Protein AF-A0A1H8NFA0-F1 (afdb_monomer)

Sequence (145 aa):
MSQVKLSNKLDRPVDNDYDHTLGPANVEITLVEYGSYACSYCRAANERIAEVRDQLGDRLRYVFRHYPLAGSDIALRAAELVEHAKDTKSFWDAHIALMTRSETLTEEDLVAVAHDLGVPLPDPVKAGEADERAKARVQADVKSA

pLDDT: mean 92.06, std 9.83, range [43.62, 98.38]

Solvent-accessible surface area (backbone atoms only — not comparable to full-atom values): 8470 Å² total; per-residue (Å²): 134,83,80,81,76,84,68,99,60,67,79,59,76,93,42,82,95,79,44,55,68,44,64,48,94,90,41,91,37,76,50,77,44,74,38,23,61,62,36,66,67,44,36,60,41,50,60,53,50,48,53,51,45,68,74,47,41,73,43,34,20,42,33,60,36,41,41,44,55,87,94,38,66,70,20,44,51,50,50,30,51,40,55,66,38,90,45,74,66,52,29,52,54,40,49,50,46,53,44,58,73,52,96,61,70,49,72,68,56,50,54,51,44,22,57,75,67,71,48,77,73,86,45,94,88,72,61,48,73,66,50,53,49,14,47,50,52,39,51,53,32,49,74,46,108

Nearest PDB structures (foldseek):
  4gxz-assembly3_C  TM=7.012E-01  e=1.732E-05  Salmonella enterica subsp. enterica serovar Typhimurium str. LT2
  6nen-assembly1_A  TM=7.213E-01  e=2.990E-05  Proteus mirabilis
  6mhh-assembly1_A-3  TM=7.159E-01  e=5.483E-05  Proteus mirabilis
  5idr-assembly2_F  TM=7.123E-01  e=4.857E-05  Proteus mirabilis ATCC 29906
  5idr-assembly1_C  TM=6.936E-01  e=2.990E-05  Proteus mirabilis ATCC 29906

Secondary structure (DSSP, 8-state):
-------SS-SS---TTTSEEES-SS-SEEEEEEE-TT-HHHHHHHHHHHHHHHHHGGGEEEEEEE-PPTT-HHHHHHHHHHTT-SSHHHHHHHHHHHHHSSSS--HHHHHHHHHHHT-PPP-SSS--HHHHHHHHHHHHHHHT-

InterPro domains:
  IPR012336 Thioredoxin-like fold [PF13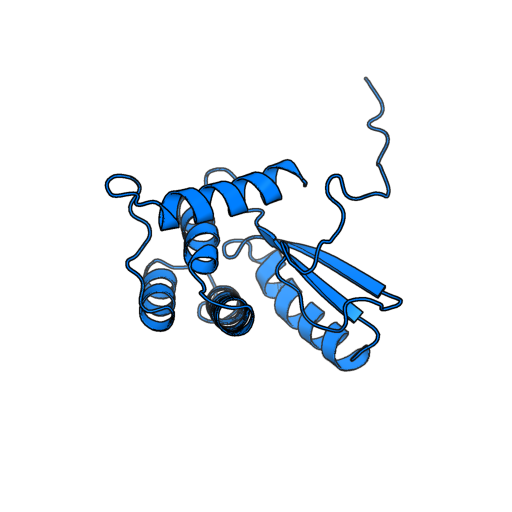462] (16-141)
  IPR036249 Thioredoxin-like superfamily [SSF52833] (9-130)

Mean predicted aligned error: 4.48 Å

Radius of gyration: 15.52 Å; Cα contacts (8 Å, |Δi|>4): 182; chains: 1; bounding box: 31×44×42 Å

Organism: NCBI:txid1231

Structure (mmCIF, N/CA/C/O backbone):
data_AF-A0A1H8NFA0-F1
#
_entry.id   AF-A0A1H8NFA0-F1
#
loop_
_atom_site.group_PDB
_atom_site.id
_atom_site.type_symbol
_atom_site.label_atom_id
_atom_site.label_alt_id
_atom_site.label_comp_id
_atom_site.label_asym_id
_atom_site.label_entity_id
_atom_site.label_seq_id
_atom_site.pdbx_PDB_ins_code
_atom_site.Cartn_x
_atom_site.Cartn_y
_atom_site.Cartn_z
_atom_site.occupancy
_atom_site.B_iso_or_equiv
_atom_site.auth_seq_id
_atom_site.auth_comp_id
_atom_site.auth_asym_id
_atom_site.auth_atom_id
_atom_site.pdbx_PDB_model_num
ATOM 1 N N . MET A 1 1 ? 6.890 31.464 -15.188 1.00 43.62 1 MET A N 1
ATOM 2 C CA . MET A 1 1 ? 6.196 30.203 -14.856 1.00 43.62 1 MET A CA 1
ATOM 3 C C . MET A 1 1 ? 7.061 29.077 -15.391 1.00 43.62 1 MET A C 1
ATOM 5 O O . MET A 1 1 ? 7.215 28.986 -16.601 1.00 43.62 1 MET A O 1
ATOM 9 N N . SER A 1 2 ? 7.758 28.351 -14.514 1.00 52.38 2 SER A N 1
ATOM 10 C CA . SER A 1 2 ? 8.691 27.296 -14.926 1.00 52.38 2 SER A CA 1
ATOM 11 C C . SER A 1 2 ? 7.896 26.102 -15.452 1.00 52.38 2 SER A C 1
ATOM 13 O O . SER A 1 2 ? 7.007 25.610 -14.760 1.00 52.38 2 SER A O 1
ATOM 15 N N . GLN A 1 3 ? 8.177 25.672 -16.680 1.00 51.38 3 GLN A N 1
ATOM 16 C CA . GLN A 1 3 ? 7.642 24.431 -17.235 1.00 51.38 3 GLN A CA 1
ATOM 17 C C . GLN A 1 3 ? 8.237 23.267 -16.439 1.00 51.38 3 GLN A C 1
ATOM 19 O O . GLN A 1 3 ? 9.442 23.021 -16.506 1.00 51.38 3 GLN A O 1
ATOM 24 N N . VAL A 1 4 ? 7.407 22.562 -15.670 1.00 60.19 4 VAL A N 1
ATOM 25 C CA . VAL A 1 4 ? 7.809 21.299 -15.046 1.00 60.19 4 VAL A CA 1
ATOM 26 C C . VAL A 1 4 ? 8.072 20.309 -16.176 1.00 60.19 4 VAL A C 1
ATOM 28 O O . VAL A 1 4 ? 7.171 19.945 -16.930 1.00 60.19 4 VAL A O 1
ATOM 31 N N . LYS A 1 5 ? 9.336 19.924 -16.343 1.00 59.81 5 LYS A N 1
ATOM 32 C CA . LYS A 1 5 ? 9.749 18.915 -17.314 1.00 59.81 5 LYS A CA 1
ATOM 33 C C . LYS A 1 5 ? 9.311 17.562 -16.758 1.00 59.81 5 LYS A C 1
ATOM 35 O O . LYS A 1 5 ? 9.941 17.062 -15.833 1.00 59.81 5 LYS A O 1
ATOM 40 N N . LEU A 1 6 ? 8.216 17.009 -17.278 1.00 61.72 6 LEU A N 1
ATOM 41 C CA . LEU A 1 6 ? 7.753 15.678 -16.888 1.00 61.72 6 LEU A CA 1
ATOM 42 C C . LEU A 1 6 ? 8.866 14.668 -17.203 1.00 61.72 6 LEU A C 1
ATOM 44 O O . LEU A 1 6 ? 9.306 14.542 -18.348 1.00 61.72 6 LEU A O 1
ATOM 48 N N . SER A 1 7 ? 9.384 14.025 -16.160 1.00 71.56 7 SER A N 1
ATOM 49 C CA . SER A 1 7 ? 10.372 12.958 -16.267 1.00 71.56 7 SER A CA 1
ATOM 50 C C . SER A 1 7 ? 9.637 11.652 -16.546 1.00 71.56 7 SER A C 1
ATOM 52 O O . SER A 1 7 ? 8.749 11.274 -15.794 1.00 71.56 7 SER A O 1
ATOM 54 N N . ASN A 1 8 ? 10.035 10.924 -17.589 1.00 79.31 8 ASN A N 1
ATOM 55 C CA . ASN A 1 8 ? 9.522 9.574 -17.862 1.00 79.31 8 ASN A CA 1
ATOM 56 C C . ASN A 1 8 ? 10.275 8.503 -17.046 1.00 79.31 8 ASN A C 1
ATOM 58 O O . ASN A 1 8 ? 10.422 7.365 -17.490 1.00 79.31 8 ASN A O 1
ATOM 62 N N . LYS A 1 9 ? 10.851 8.887 -15.904 1.00 86.56 9 LYS A N 1
ATOM 63 C CA . LYS A 1 9 ? 11.634 8.016 -15.027 1.00 86.56 9 LYS A CA 1
ATOM 64 C C . LYS A 1 9 ? 11.115 8.154 -13.609 1.00 86.56 9 LYS A C 1
ATOM 66 O O . LYS A 1 9 ? 10.886 9.274 -13.167 1.00 86.56 9 LYS A O 1
ATOM 71 N N . LEU A 1 10 ? 10.999 7.020 -12.926 1.00 91.75 10 LEU A N 1
ATOM 72 C CA . LEU A 1 10 ? 10.762 6.980 -11.489 1.00 91.75 10 LEU A CA 1
ATOM 73 C C . LEU A 1 10 ? 11.939 7.633 -10.761 1.00 91.75 10 LEU A C 1
ATOM 75 O O . LEU A 1 10 ? 13.094 7.368 -11.108 1.00 91.75 10 LEU A O 1
ATOM 79 N N . ASP A 1 11 ? 11.645 8.412 -9.724 1.00 92.56 11 ASP A N 1
ATOM 80 C CA . ASP A 1 11 ? 12.672 9.007 -8.863 1.00 92.56 11 ASP A CA 1
ATOM 81 C C . ASP A 1 11 ? 13.488 7.931 -8.138 1.00 92.56 11 ASP A C 1
ATOM 83 O O . ASP A 1 11 ? 14.710 8.029 -8.016 1.00 92.56 11 ASP A O 1
ATOM 87 N N . ARG A 1 12 ? 12.810 6.856 -7.717 1.00 92.94 12 ARG A N 1
ATOM 88 C CA . ARG A 1 12 ? 13.425 5.637 -7.185 1.00 92.94 12 ARG A CA 1
ATOM 89 C C . ARG A 1 12 ? 13.147 4.465 -8.135 1.00 92.94 12 ARG A C 1
ATOM 91 O O . ARG A 1 12 ? 11.966 4.159 -8.349 1.00 92.94 12 ARG A O 1
ATOM 98 N N . PRO A 1 13 ? 14.175 3.785 -8.686 1.00 93.56 13 PRO A N 1
ATOM 99 C CA . PRO A 1 13 ? 13.962 2.600 -9.517 1.00 93.56 13 PRO A CA 1
ATOM 100 C C . PRO A 1 13 ? 13.230 1.510 -8.726 1.00 93.56 13 PRO A C 1
ATOM 102 O O . PRO A 1 13 ? 13.234 1.523 -7.496 1.00 93.56 13 PRO A O 1
ATOM 105 N N . VAL A 1 14 ? 12.579 0.588 -9.435 1.00 95.38 14 VAL A N 1
ATOM 106 C CA . VAL A 1 14 ? 11.973 -0.587 -8.799 1.00 95.38 14 VAL A CA 1
ATOM 107 C C . VAL A 1 14 ? 13.072 -1.514 -8.300 1.00 95.38 14 VAL A C 1
ATOM 109 O O . VAL A 1 14 ? 13.972 -1.869 -9.063 1.00 95.38 14 VAL A O 1
ATOM 112 N N . ASP A 1 15 ? 12.955 -1.930 -7.048 1.00 94.19 15 ASP A N 1
ATOM 113 C CA . ASP A 1 15 ? 13.871 -2.839 -6.367 1.00 94.19 15 ASP A CA 1
ATOM 114 C C . ASP A 1 15 ? 13.051 -3.974 -5.742 1.00 94.19 15 ASP A C 1
ATOM 116 O O . ASP A 1 15 ? 12.160 -3.701 -4.953 1.00 94.19 15 ASP A O 1
ATOM 120 N N . ASN A 1 16 ? 13.304 -5.239 -6.095 1.00 91.12 16 ASN A N 1
ATOM 121 C CA . ASN A 1 16 ? 12.476 -6.353 -5.604 1.00 91.12 16 ASN A CA 1
ATOM 122 C C . ASN A 1 16 ? 12.752 -6.710 -4.135 1.00 91.12 16 ASN A C 1
ATOM 124 O O . ASN A 1 16 ? 11.920 -7.374 -3.523 1.00 91.12 16 ASN A O 1
ATOM 128 N N . ASP A 1 17 ? 13.890 -6.281 -3.581 1.00 90.69 17 ASP A N 1
ATOM 129 C CA . ASP A 1 17 ? 14.225 -6.503 -2.170 1.00 90.69 17 ASP A CA 1
ATOM 130 C C . ASP A 1 17 ? 13.628 -5.404 -1.275 1.00 90.69 17 ASP A C 1
ATOM 132 O O . ASP A 1 17 ? 13.585 -5.531 -0.050 1.00 90.69 17 ASP A O 1
ATOM 136 N N . TYR A 1 18 ? 13.171 -4.308 -1.890 1.00 93.06 18 TYR A N 1
ATOM 137 C CA . TYR A 1 18 ? 12.641 -3.138 -1.202 1.00 93.06 18 TYR A CA 1
ATOM 138 C C . TYR A 1 18 ? 11.163 -2.879 -1.518 1.00 93.06 18 TYR A C 1
ATOM 140 O O . TYR A 1 18 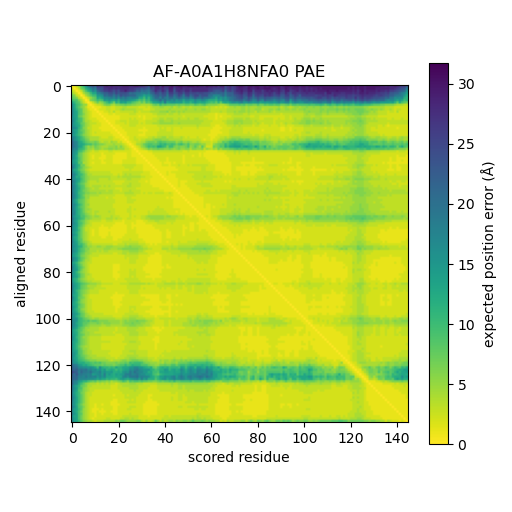? 10.419 -2.519 -0.616 1.00 93.06 18 TYR A O 1
ATOM 148 N N . ASP A 1 19 ? 10.721 -2.991 -2.766 1.00 96.69 19 ASP A N 1
ATOM 149 C CA . ASP A 1 19 ? 9.336 -2.768 -3.186 1.00 96.69 19 ASP A CA 1
ATOM 150 C C . ASP A 1 19 ? 8.486 -4.036 -3.058 1.00 96.69 19 ASP A C 1
ATOM 152 O O . ASP A 1 19 ? 8.958 -5.160 -3.243 1.00 96.69 19 ASP A O 1
ATOM 156 N N . HIS A 1 20 ? 7.185 -3.844 -2.846 1.00 96.88 20 HIS A N 1
ATOM 157 C CA . HIS A 1 20 ? 6.219 -4.933 -2.893 1.00 96.88 20 HIS A CA 1
ATOM 158 C C . HIS A 1 20 ? 5.871 -5.248 -4.341 1.00 96.88 20 HIS A C 1
ATOM 160 O O . HIS A 1 20 ? 5.279 -4.427 -5.047 1.00 96.88 20 HIS A O 1
ATOM 166 N N . THR A 1 21 ? 6.264 -6.438 -4.798 1.00 96.31 21 THR A N 1
ATOM 167 C CA . THR A 1 21 ? 6.143 -6.841 -6.204 1.00 96.31 21 THR A CA 1
ATOM 168 C C . THR A 1 21 ? 5.323 -8.121 -6.379 1.00 96.31 21 THR A C 1
ATOM 170 O O . THR A 1 21 ? 5.301 -8.992 -5.507 1.00 96.31 21 THR A O 1
ATOM 173 N N . LEU A 1 22 ? 4.631 -8.229 -7.516 1.00 94.25 22 LEU A N 1
ATOM 174 C CA . LEU A 1 22 ? 4.019 -9.456 -8.034 1.00 94.25 22 LEU A CA 1
ATOM 175 C C . LEU A 1 22 ? 4.502 -9.706 -9.457 1.00 94.25 22 LEU A C 1
ATOM 177 O O . LEU A 1 22 ? 4.530 -8.789 -10.276 1.00 94.25 22 LEU A O 1
ATOM 181 N N . GLY A 1 23 ? 4.799 -10.966 -9.760 1.00 91.81 23 GLY A N 1
ATOM 182 C CA . GLY A 1 23 ? 5.337 -11.386 -11.051 1.00 91.81 23 GLY A CA 1
ATOM 183 C C . GLY A 1 23 ? 6.873 -11.381 -11.094 1.00 91.81 23 GLY A C 1
ATOM 184 O O . GLY A 1 23 ? 7.526 -11.019 -10.113 1.00 91.81 23 GLY A O 1
ATOM 185 N N . PRO A 1 24 ? 7.478 -11.831 -12.205 1.00 91.44 24 PRO A N 1
ATOM 186 C CA . PRO A 1 24 ? 8.924 -12.009 -12.283 1.00 91.44 24 PRO A CA 1
ATOM 187 C C . PRO A 1 24 ? 9.694 -10.677 -12.339 1.00 91.44 24 PRO A C 1
ATOM 189 O O . PRO A 1 24 ? 9.240 -9.685 -12.901 1.00 91.44 24 PRO A O 1
ATOM 192 N N . ALA A 1 25 ? 10.914 -10.661 -11.794 1.00 87.69 25 ALA A N 1
ATOM 193 C CA . ALA A 1 25 ? 11.751 -9.458 -11.708 1.00 87.69 25 ALA A CA 1
ATOM 194 C C . ALA A 1 25 ? 12.266 -8.935 -13.065 1.00 87.69 25 ALA A C 1
ATOM 196 O O . ALA A 1 25 ? 12.473 -7.731 -13.222 1.00 87.69 25 ALA A O 1
ATOM 197 N N . ASN A 1 26 ? 12.514 -9.833 -14.024 1.00 85.50 26 ASN A N 1
ATOM 198 C CA . ASN A 1 26 ? 13.136 -9.524 -15.313 1.00 85.50 26 ASN A CA 1
ATOM 199 C C . ASN A 1 26 ? 12.142 -9.740 -16.459 1.00 85.50 26 ASN A C 1
ATOM 201 O O . ASN A 1 26 ? 12.233 -10.713 -17.207 1.00 85.50 26 ASN A O 1
ATOM 205 N N . VAL A 1 27 ? 11.160 -8.849 -16.536 1.00 89.50 27 VAL A N 1
ATOM 206 C CA . VAL A 1 27 ? 10.060 -8.914 -17.502 1.00 89.50 27 VAL A CA 1
ATOM 207 C C . VAL A 1 27 ? 9.980 -7.642 -18.325 1.00 89.50 27 VAL A C 1
ATOM 209 O O . VAL A 1 27 ? 10.467 -6.585 -17.927 1.00 89.50 27 VAL A O 1
ATOM 212 N N . GLU A 1 28 ? 9.336 -7.761 -19.481 1.00 89.25 28 GLU A N 1
ATOM 213 C CA . GLU A 1 28 ? 9.197 -6.683 -20.458 1.00 89.25 28 GLU A CA 1
ATOM 214 C C . GLU A 1 28 ? 8.428 -5.477 -19.896 1.00 89.25 28 GLU A C 1
ATOM 216 O O . GLU A 1 28 ? 8.766 -4.334 -20.204 1.00 89.25 28 GLU A O 1
ATOM 221 N N . ILE A 1 29 ? 7.411 -5.717 -19.058 1.00 94.94 29 ILE A N 1
ATOM 222 C CA . ILE A 1 29 ? 6.491 -4.677 -18.594 1.00 94.94 29 ILE A CA 1
ATOM 223 C C . ILE A 1 29 ? 6.524 -4.597 -17.070 1.00 94.94 29 ILE A C 1
ATOM 225 O O . ILE A 1 29 ? 6.264 -5.576 -16.376 1.00 94.94 29 ILE A O 1
ATOM 229 N N . THR A 1 30 ? 6.805 -3.408 -16.538 1.00 95.38 30 THR A N 1
ATOM 230 C CA . THR A 1 30 ? 6.629 -3.100 -15.113 1.00 95.38 30 THR A CA 1
ATOM 231 C C . THR A 1 30 ? 5.562 -2.023 -14.954 1.00 95.38 30 THR A C 1
ATOM 233 O O . THR A 1 30 ? 5.714 -0.928 -15.493 1.00 95.38 30 THR A O 1
ATOM 236 N N . LEU A 1 31 ? 4.505 -2.331 -14.205 1.00 96.12 31 LEU A N 1
ATOM 237 C CA . LEU A 1 31 ? 3.472 -1.385 -13.793 1.00 96.12 31 LEU A CA 1
ATOM 238 C C . LEU A 1 31 ? 3.709 -1.010 -12.331 1.00 96.12 31 LEU A C 1
ATOM 240 O O . LEU A 1 31 ? 3.654 -1.880 -11.466 1.00 96.12 31 LEU A O 1
ATOM 244 N N . VAL A 1 32 ? 3.955 0.272 -12.068 1.00 96.75 32 VAL A N 1
ATOM 245 C CA . VAL A 1 32 ? 4.038 0.813 -10.706 1.00 96.75 32 VAL A CA 1
ATOM 246 C C . VAL A 1 32 ? 2.777 1.618 -10.428 1.00 96.75 32 VAL A C 1
ATOM 248 O O . VAL A 1 32 ? 2.512 2.595 -11.128 1.00 96.75 32 VAL A O 1
ATOM 251 N N . GLU A 1 33 ? 2.015 1.215 -9.417 1.00 97.12 33 GLU A N 1
ATOM 252 C CA . GLU A 1 33 ? 0.908 1.999 -8.876 1.00 97.12 33 GLU A CA 1
ATOM 253 C C . GLU A 1 33 ? 1.356 2.713 -7.601 1.00 97.12 33 GLU A C 1
ATOM 255 O O . GLU A 1 33 ? 1.854 2.088 -6.667 1.00 97.12 33 GLU A O 1
ATOM 260 N N . TYR A 1 34 ? 1.124 4.023 -7.558 1.00 97.69 34 TYR A N 1
ATOM 261 C CA . TYR A 1 34 ? 1.121 4.802 -6.326 1.00 97.69 34 TYR A CA 1
ATOM 262 C C . TYR A 1 34 ? -0.325 4.944 -5.866 1.00 97.69 34 TYR A C 1
ATOM 264 O O . TYR A 1 34 ? -1.117 5.609 -6.537 1.00 97.69 34 TYR A O 1
ATOM 272 N N . GLY A 1 35 ? -0.682 4.296 -4.758 1.00 97.44 35 GLY A N 1
ATOM 273 C CA . GLY A 1 35 ? -2.085 4.119 -4.393 1.00 97.44 35 GLY A CA 1
ATOM 274 C C . GLY A 1 35 ? -2.404 4.366 -2.925 1.00 97.44 35 GLY A C 1
ATOM 275 O O . GLY A 1 35 ? -1.548 4.311 -2.039 1.00 97.44 35 GLY A O 1
ATOM 276 N N . SER A 1 36 ? -3.686 4.617 -2.663 1.00 98.00 36 SER A N 1
ATOM 277 C CA . SER A 1 36 ? -4.236 4.754 -1.315 1.00 98.00 36 SER A CA 1
ATOM 278 C C . SER A 1 36 ? -5.433 3.838 -1.121 1.00 98.00 36 SER A C 1
ATOM 280 O O . SER A 1 36 ? -6.368 3.857 -1.919 1.00 98.00 36 SER A O 1
ATOM 282 N N . TYR A 1 37 ? -5.461 3.134 0.010 1.00 98.00 37 TYR A N 1
ATOM 283 C CA . TYR A 1 37 ? -6.590 2.295 0.419 1.00 98.00 37 TYR A CA 1
ATOM 284 C C . TYR A 1 37 ? -7.893 3.078 0.659 1.00 98.00 37 TYR A C 1
ATOM 286 O O . TYR A 1 37 ? -8.977 2.506 0.584 1.00 98.00 37 TYR A O 1
ATOM 294 N N . ALA A 1 38 ? -7.806 4.390 0.909 1.00 96.75 38 ALA A N 1
ATOM 295 C CA . ALA A 1 38 ? -8.965 5.268 1.087 1.00 96.75 38 ALA A CA 1
ATOM 296 C C . ALA A 1 38 ? -9.434 5.943 -0.219 1.00 96.75 38 ALA A C 1
ATOM 298 O O . ALA A 1 38 ? -10.424 6.672 -0.215 1.00 96.75 38 ALA A O 1
ATOM 299 N N . CYS A 1 39 ? -8.729 5.744 -1.338 1.00 96.38 39 CYS A N 1
ATOM 300 C CA . CYS A 1 39 ? -9.072 6.352 -2.621 1.00 96.38 39 CYS A CA 1
ATOM 301 C C . CYS A 1 39 ? -9.998 5.433 -3.424 1.00 96.38 39 CYS A C 1
ATOM 303 O O . CYS A 1 39 ? -9.594 4.350 -3.843 1.00 96.38 39 CYS A O 1
ATOM 305 N N . SER A 1 40 ? -11.221 5.885 -3.710 1.00 93.50 40 SER A N 1
ATOM 306 C CA . SER A 1 40 ? -12.194 5.113 -4.498 1.00 93.50 40 SER A CA 1
ATOM 307 C C . SER A 1 40 ? -11.679 4.747 -5.895 1.00 93.50 40 SER A C 1
ATOM 309 O O . SER A 1 40 ? -11.934 3.644 -6.371 1.00 93.50 40 SER A O 1
ATOM 311 N N . TYR A 1 41 ? -10.900 5.627 -6.532 1.00 94.12 41 TYR A N 1
ATOM 312 C CA . TYR A 1 41 ? -10.301 5.348 -7.839 1.00 94.12 41 TYR A CA 1
ATOM 313 C C . TYR A 1 41 ? -9.208 4.276 -7.774 1.00 94.12 41 TYR A C 1
ATOM 315 O O . TYR A 1 41 ? -9.164 3.436 -8.665 1.00 94.12 41 TYR A O 1
ATOM 323 N N . CYS A 1 42 ? -8.370 4.255 -6.730 1.00 94.38 42 CYS A N 1
ATOM 324 C CA . CYS A 1 42 ? -7.379 3.185 -6.539 1.00 94.38 42 CYS A CA 1
ATOM 325 C C . CYS A 1 42 ? -8.072 1.834 -6.315 1.00 94.38 42 CYS A C 1
ATOM 327 O O . CYS A 1 42 ? -7.696 0.830 -6.908 1.00 94.38 42 CYS A O 1
ATOM 329 N N . ARG A 1 43 ? -9.156 1.818 -5.531 1.00 93.69 43 ARG A N 1
ATOM 330 C CA . ARG A 1 43 ? -9.946 0.601 -5.280 1.00 93.69 43 ARG A CA 1
ATOM 331 C C . ARG A 1 43 ? -10.602 0.071 -6.558 1.00 93.69 43 ARG A C 1
ATOM 333 O O . ARG A 1 43 ? -10.528 -1.121 -6.830 1.00 93.69 43 ARG A O 1
ATOM 340 N N . ALA A 1 44 ? -11.157 0.956 -7.388 1.00 92.38 44 ALA A N 1
ATOM 341 C CA . ALA A 1 44 ? -11.672 0.586 -8.708 1.00 92.38 44 ALA A CA 1
ATOM 342 C C . ALA A 1 44 ? -10.558 0.130 -9.673 1.00 92.38 44 ALA A C 1
ATOM 344 O O . ALA A 1 44 ? -10.767 -0.766 -10.492 1.00 92.38 44 ALA A O 1
ATOM 345 N N . ALA A 1 45 ? -9.367 0.732 -9.586 1.00 93.81 45 ALA A N 1
ATOM 346 C CA . ALA A 1 45 ? -8.214 0.341 -10.390 1.00 93.81 45 ALA A CA 1
ATOM 347 C C . ALA A 1 45 ? -7.693 -1.053 -10.013 1.00 93.81 45 ALA A C 1
ATOM 349 O O . ALA A 1 45 ? -7.328 -1.801 -10.915 1.00 93.81 45 ALA A O 1
ATOM 350 N N . ASN A 1 46 ? -7.724 -1.434 -8.731 1.00 92.25 46 ASN A N 1
ATOM 351 C CA . ASN A 1 46 ? -7.265 -2.741 -8.254 1.00 92.25 46 ASN A CA 1
ATOM 352 C C . ASN A 1 46 ? -7.922 -3.913 -9.011 1.00 92.25 46 ASN A C 1
ATOM 354 O O . ASN A 1 46 ? -7.228 -4.831 -9.446 1.00 92.25 46 ASN A O 1
ATOM 358 N N . GLU A 1 47 ? -9.237 -3.856 -9.2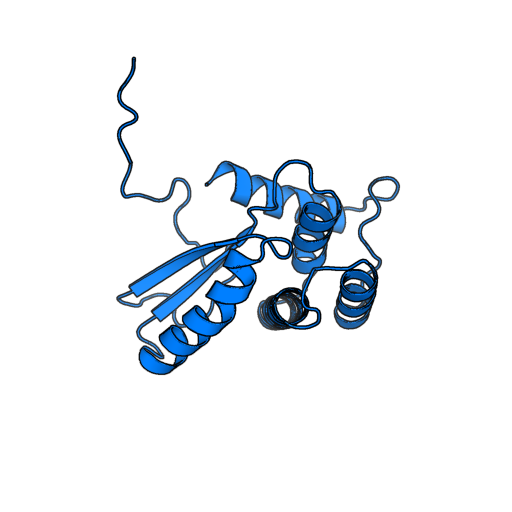54 1.00 89.31 47 GLU A N 1
ATOM 359 C CA . GLU A 1 47 ? -9.946 -4.879 -10.044 1.00 89.31 47 GLU A CA 1
ATOM 360 C C . GLU A 1 47 ? -9.440 -4.943 -11.492 1.00 89.31 47 GLU A C 1
ATOM 362 O O . GLU A 1 47 ? -9.179 -6.018 -12.029 1.00 89.31 47 GLU A O 1
ATOM 367 N N . ARG A 1 48 ? -9.236 -3.787 -12.130 1.00 94.88 48 ARG A N 1
ATOM 368 C CA . ARG A 1 48 ? -8.740 -3.717 -13.514 1.00 94.88 48 ARG A CA 1
ATOM 369 C C . ARG A 1 48 ? -7.289 -4.144 -13.634 1.00 94.88 48 ARG A C 1
ATOM 371 O O . ARG A 1 48 ? -6.913 -4.783 -14.611 1.00 94.88 48 ARG A O 1
ATOM 378 N N . ILE A 1 49 ? -6.473 -3.833 -12.638 1.00 94.94 49 ILE A N 1
ATOM 379 C CA . ILE A 1 49 ? -5.084 -4.276 -12.579 1.00 94.94 49 ILE A CA 1
ATOM 380 C C . ILE A 1 49 ? -5.026 -5.791 -12.396 1.00 94.94 49 ILE A C 1
ATOM 382 O O . ILE A 1 49 ? -4.186 -6.427 -13.028 1.00 94.94 49 ILE A O 1
ATOM 386 N N . ALA A 1 50 ? -5.932 -6.388 -11.616 1.00 93.38 50 ALA A N 1
ATOM 387 C CA . ALA A 1 50 ? -6.052 -7.842 -11.542 1.00 93.38 50 ALA A CA 1
ATOM 388 C C . ALA A 1 50 ? -6.359 -8.456 -12.922 1.00 93.38 50 ALA A C 1
ATOM 390 O O . ALA A 1 50 ? -5.631 -9.344 -13.355 1.00 93.38 50 ALA A O 1
ATOM 391 N N . GLU A 1 51 ? -7.328 -7.912 -13.669 1.00 95.50 51 GLU A N 1
ATOM 392 C CA . GLU A 1 51 ? -7.630 -8.368 -15.040 1.00 95.50 51 GLU A CA 1
ATOM 393 C C . GLU A 1 51 ? -6.413 -8.257 -15.978 1.00 95.50 51 GLU A C 1
ATOM 395 O O . GLU A 1 51 ? -6.133 -9.165 -16.763 1.00 95.50 51 GLU A O 1
ATOM 400 N N . VAL A 1 52 ? -5.664 -7.152 -15.903 1.00 95.38 52 VAL A N 1
ATOM 401 C CA . VAL A 1 52 ? -4.445 -6.952 -16.703 1.00 95.38 52 VAL A CA 1
ATOM 402 C C . VAL A 1 52 ? -3.362 -7.964 -16.320 1.00 95.38 52 VAL A C 1
ATOM 404 O O . VAL A 1 52 ? -2.685 -8.503 -17.197 1.00 95.38 52 VAL A O 1
ATOM 407 N N . ARG A 1 53 ? -3.198 -8.244 -15.023 1.00 94.56 53 ARG A N 1
ATOM 408 C CA . ARG A 1 53 ? -2.247 -9.245 -14.524 1.00 94.56 53 ARG A CA 1
ATOM 409 C C . ARG A 1 53 ? -2.602 -10.646 -15.006 1.00 94.56 53 ARG A C 1
ATOM 411 O O . ARG A 1 53 ? -1.701 -11.354 -15.445 1.00 94.56 53 ARG A O 1
ATOM 418 N N . ASP A 1 54 ? -3.879 -11.008 -15.011 1.00 94.62 54 ASP A N 1
ATOM 419 C CA . ASP A 1 54 ? -4.336 -12.305 -15.517 1.00 94.62 54 ASP A CA 1
ATOM 420 C C . ASP A 1 54 ? -4.088 -12.451 -17.027 1.00 94.62 54 ASP A C 1
ATOM 422 O O . ASP A 1 54 ? -3.686 -13.514 -17.496 1.00 94.62 54 ASP A O 1
ATOM 426 N N . GLN A 1 55 ? -4.272 -11.375 -17.799 1.00 96.12 55 GLN A N 1
ATOM 427 C CA . GLN A 1 55 ? -4.042 -11.383 -19.248 1.00 96.12 55 GLN A CA 1
ATOM 428 C C . GLN A 1 55 ? -2.557 -11.422 -19.628 1.00 96.12 55 GLN A C 1
ATOM 430 O O . GLN A 1 55 ? -2.186 -12.064 -20.613 1.00 96.12 55 GLN A O 1
ATOM 435 N N . LEU A 1 56 ? -1.708 -10.698 -18.895 1.00 94.88 56 LEU A N 1
ATOM 436 C CA . LEU A 1 56 ? -0.283 -10.585 -19.211 1.00 94.88 56 LEU A CA 1
ATOM 437 C C . LEU A 1 56 ? 0.563 -11.684 -18.558 1.00 94.88 56 LEU A C 1
ATOM 439 O O . LEU A 1 56 ? 1.642 -11.989 -19.074 1.00 94.88 56 LEU A O 1
ATOM 443 N N . GLY A 1 57 ? 0.088 -12.287 -17.465 1.00 92.38 57 GLY A N 1
ATOM 444 C CA . GLY A 1 57 ? 0.784 -13.341 -16.731 1.00 92.38 57 GLY A CA 1
ATOM 445 C C . GLY A 1 57 ? 2.224 -12.952 -16.396 1.00 92.38 57 GLY A C 1
ATOM 446 O O . GLY A 1 57 ? 2.503 -11.834 -15.960 1.00 92.38 57 GLY A O 1
ATOM 447 N N . ASP A 1 58 ? 3.161 -13.850 -16.699 1.00 93.19 58 ASP A N 1
ATOM 448 C CA . ASP A 1 58 ? 4.596 -13.677 -16.431 1.00 93.19 58 ASP A CA 1
ATOM 449 C C . ASP A 1 58 ? 5.272 -12.566 -17.253 1.00 93.19 58 ASP A C 1
ATOM 451 O O . ASP A 1 58 ? 6.474 -12.343 -17.127 1.00 93.19 58 ASP A O 1
ATOM 455 N N . ARG A 1 59 ? 4.534 -11.851 -18.110 1.00 95.31 59 ARG A N 1
ATOM 456 C CA . ARG A 1 59 ? 5.055 -10.690 -18.848 1.00 95.31 59 ARG A CA 1
ATOM 457 C C . ARG A 1 59 ? 4.944 -9.384 -18.066 1.00 95.31 59 ARG A C 1
ATOM 459 O O . ARG A 1 59 ? 5.529 -8.387 -18.494 1.00 95.31 59 ARG A O 1
ATOM 466 N N . LEU A 1 60 ? 4.192 -9.378 -16.964 1.00 96.50 60 LEU A N 1
ATOM 467 C CA . LEU A 1 60 ? 3.962 -8.200 -16.140 1.00 96.50 60 LEU A CA 1
ATOM 468 C C . LEU A 1 60 ? 4.563 -8.372 -14.746 1.00 96.50 60 LEU A C 1
ATOM 470 O O . LEU A 1 60 ? 4.273 -9.328 -14.032 1.00 96.50 60 LEU A O 1
ATOM 474 N N . ARG A 1 61 ? 5.324 -7.360 -14.333 1.00 96.44 61 ARG A N 1
ATOM 475 C CA . ARG A 1 61 ? 5.664 -7.107 -12.939 1.00 96.44 61 ARG A CA 1
ATOM 476 C C . ARG A 1 61 ? 4.794 -5.974 -12.433 1.00 96.44 61 ARG A C 1
ATOM 478 O O . ARG A 1 61 ? 4.872 -4.859 -12.946 1.00 96.44 61 ARG A O 1
ATOM 485 N N . TYR A 1 62 ? 3.983 -6.257 -11.431 1.00 97.25 62 TYR A N 1
ATOM 486 C CA . TYR A 1 62 ? 3.185 -5.255 -10.746 1.00 97.25 62 TYR A CA 1
ATOM 487 C C . TYR A 1 62 ? 3.877 -4.837 -9.451 1.00 97.25 62 TYR A C 1
ATOM 489 O O . TYR A 1 62 ? 4.399 -5.683 -8.728 1.00 97.25 62 TYR A O 1
ATOM 497 N N . VAL A 1 63 ? 3.905 -3.537 -9.185 1.00 97.62 63 VAL A N 1
ATOM 498 C CA . VAL A 1 63 ? 4.530 -2.933 -8.011 1.00 97.62 63 VAL A CA 1
ATOM 499 C C . VAL A 1 63 ? 3.540 -1.968 -7.391 1.00 97.62 63 VAL A C 1
ATOM 501 O O . VAL A 1 63 ? 2.999 -1.117 -8.098 1.00 97.62 63 VAL A O 1
ATOM 504 N N . PHE A 1 64 ? 3.343 -2.065 -6.082 1.00 98.25 64 PHE A N 1
ATOM 505 C CA . PHE A 1 64 ? 2.532 -1.109 -5.338 1.00 98.25 64 PHE A CA 1
ATOM 506 C C . PHE A 1 64 ? 3.417 -0.270 -4.417 1.00 98.25 64 PHE A C 1
ATOM 508 O O . PHE A 1 64 ? 4.269 -0.808 -3.710 1.00 98.25 64 PHE A O 1
ATOM 515 N N . ARG A 1 65 ? 3.212 1.047 -4.440 1.00 98.38 65 ARG A N 1
ATOM 516 C CA . ARG A 1 65 ? 3.851 2.029 -3.561 1.00 98.38 65 ARG A CA 1
ATOM 517 C C . ARG A 1 65 ? 2.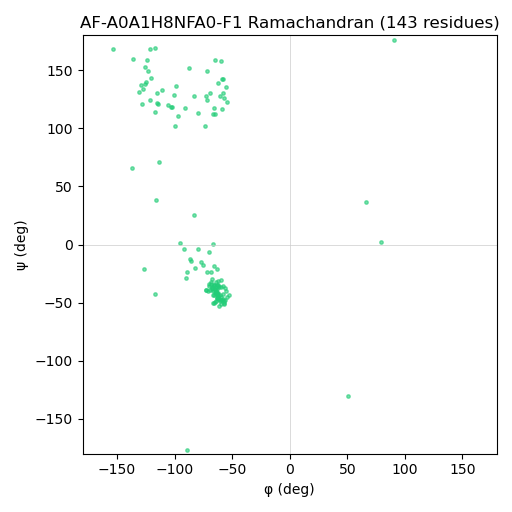783 2.853 -2.858 1.00 98.38 65 ARG A C 1
ATOM 519 O O . ARG A 1 65 ? 1.773 3.237 -3.453 1.00 98.38 65 ARG A O 1
ATOM 526 N N . HIS A 1 66 ? 3.005 3.142 -1.585 1.00 98.38 66 HIS A N 1
ATOM 527 C CA . HIS A 1 66 ? 2.033 3.874 -0.788 1.00 98.38 66 HIS A CA 1
ATOM 528 C C . HIS A 1 66 ? 1.979 5.357 -1.172 1.00 98.38 66 HIS A C 1
ATOM 530 O O . HIS A 1 66 ? 2.981 6.068 -1.154 1.00 98.38 66 HIS A O 1
ATOM 536 N N . TYR A 1 67 ? 0.774 5.846 -1.457 1.00 98.00 67 TYR A N 1
ATOM 537 C CA . TYR A 1 67 ? 0.489 7.268 -1.634 1.00 98.00 67 TYR A CA 1
ATOM 538 C C . TYR A 1 67 ? -0.821 7.643 -0.926 1.00 98.00 67 TYR A C 1
ATOM 540 O O . TYR A 1 67 ? -1.827 7.925 -1.581 1.00 98.00 67 TYR A O 1
ATOM 548 N N . PRO A 1 68 ? -0.860 7.568 0.422 1.00 97.56 68 PRO A N 1
ATOM 549 C CA . PRO A 1 68 ? -2.061 7.860 1.194 1.00 97.56 68 PRO A CA 1
ATOM 550 C C . PRO A 1 68 ? -2.578 9.277 0.921 1.00 97.56 68 PRO A C 1
ATOM 552 O O . PRO A 1 68 ? -1.802 10.221 0.778 1.00 97.56 68 PRO A O 1
ATOM 555 N N . LEU A 1 69 ? -3.905 9.430 0.872 1.00 96.19 69 LEU A N 1
ATOM 556 C CA . LEU A 1 69 ? -4.538 10.729 0.646 1.00 96.19 69 LEU A CA 1
ATOM 557 C C . LEU A 1 69 ? -4.100 11.743 1.714 1.00 96.19 69 LEU A C 1
ATOM 559 O O . LEU A 1 69 ? -4.242 11.502 2.915 1.00 96.19 69 LEU A O 1
ATOM 563 N N . ALA A 1 70 ? -3.591 12.894 1.272 1.00 92.75 70 ALA A N 1
ATOM 564 C CA . ALA A 1 70 ? -3.112 13.941 2.165 1.00 92.75 70 ALA A CA 1
ATOM 565 C C . ALA A 1 70 ? -4.221 14.409 3.125 1.00 92.75 70 ALA A C 1
ATOM 567 O O . ALA A 1 70 ? -5.334 14.721 2.703 1.00 92.75 70 ALA A O 1
ATOM 568 N N . GLY A 1 71 ? -3.908 14.466 4.421 1.00 93.44 71 GLY A N 1
ATOM 569 C CA . GLY A 1 71 ? -4.859 14.859 5.467 1.00 93.44 71 GLY A CA 1
ATOM 570 C C . GLY A 1 71 ? -5.839 13.763 5.907 1.00 93.44 71 GLY A C 1
ATOM 571 O O . GLY A 1 71 ? -6.674 14.030 6.765 1.00 93.44 71 GLY A O 1
ATOM 572 N N . SER A 1 72 ? -5.741 12.544 5.365 1.00 95.69 72 SER A N 1
ATOM 573 C CA . SER A 1 72 ? -6.565 11.402 5.777 1.00 95.69 72 SER A CA 1
ATOM 574 C C . SER A 1 72 ? -5.803 10.485 6.736 1.00 95.69 72 SER A C 1
ATOM 576 O O . SER A 1 72 ? -4.988 9.668 6.306 1.00 95.69 72 SER A O 1
ATOM 578 N N . ASP A 1 73 ? -6.102 10.589 8.034 1.00 95.00 73 ASP A N 1
ATOM 579 C CA . ASP A 1 73 ? -5.481 9.770 9.090 1.00 95.00 73 ASP A CA 1
ATOM 580 C C . ASP A 1 73 ? -5.652 8.265 8.838 1.00 95.00 73 ASP A C 1
ATOM 582 O O . ASP A 1 73 ? -4.682 7.510 8.821 1.00 95.00 73 ASP A O 1
ATOM 586 N N . ILE A 1 74 ? -6.876 7.840 8.514 1.00 95.81 74 ILE A N 1
ATOM 587 C CA . ILE A 1 74 ? -7.177 6.433 8.233 1.00 95.81 74 ILE A CA 1
ATOM 588 C C . ILE A 1 74 ? -6.412 5.904 7.009 1.00 95.81 74 ILE A C 1
ATOM 590 O O . ILE A 1 74 ? -6.023 4.741 6.975 1.00 95.81 74 ILE A O 1
ATOM 594 N N . ALA A 1 75 ? -6.133 6.760 6.017 1.00 97.25 75 ALA A N 1
ATOM 595 C CA . ALA A 1 75 ? -5.369 6.363 4.835 1.00 97.25 75 ALA A CA 1
ATOM 596 C C . ALA A 1 75 ? -3.893 6.128 5.174 1.00 97.25 75 ALA A C 1
ATOM 598 O O . ALA A 1 75 ? -3.292 5.183 4.662 1.00 97.25 75 ALA A O 1
ATOM 599 N N . LEU A 1 76 ? -3.323 6.985 6.026 1.00 96.88 76 LEU A N 1
ATOM 600 C CA . LEU A 1 76 ? -1.957 6.841 6.513 1.00 96.88 76 LEU A CA 1
ATOM 601 C C . LEU A 1 76 ? -1.824 5.586 7.383 1.00 96.88 76 LEU A C 1
ATOM 603 O O . LEU A 1 76 ? -0.978 4.744 7.098 1.00 96.88 76 LEU A O 1
ATOM 607 N N . ARG A 1 77 ? -2.717 5.407 8.363 1.00 96.75 77 ARG A N 1
ATOM 608 C CA . ARG A 1 77 ? -2.727 4.227 9.244 1.00 96.75 77 ARG A CA 1
ATOM 609 C C . ARG A 1 77 ? -2.914 2.924 8.473 1.00 96.75 77 ARG A C 1
ATOM 611 O O . ARG A 1 77 ? -2.289 1.930 8.814 1.00 96.75 77 ARG A O 1
ATOM 618 N N . ALA A 1 78 ? -3.723 2.925 7.415 1.00 97.75 78 ALA A N 1
ATOM 619 C CA . ALA A 1 78 ? -3.861 1.784 6.514 1.00 97.75 78 ALA A CA 1
ATOM 620 C C . ALA A 1 78 ? -2.555 1.447 5.786 1.00 97.75 78 ALA A C 1
ATOM 622 O O . ALA A 1 78 ? -2.173 0.284 5.714 1.00 97.75 78 ALA A O 1
ATOM 623 N N . ALA A 1 79 ? -1.877 2.460 5.240 1.00 98.12 79 ALA A N 1
ATOM 624 C CA . ALA A 1 79 ? -0.593 2.277 4.572 1.00 98.12 79 ALA A CA 1
ATOM 625 C C . ALA A 1 79 ? 0.459 1.716 5.538 1.00 98.12 79 ALA A C 1
ATOM 627 O O . ALA A 1 79 ? 1.095 0.714 5.233 1.00 98.12 79 ALA A O 1
ATOM 628 N N . GLU A 1 80 ? 0.571 2.313 6.725 1.00 97.44 80 GLU A N 1
ATOM 629 C CA . GLU A 1 80 ? 1.496 1.866 7.765 1.00 97.44 80 GLU A CA 1
ATOM 630 C C . GLU A 1 80 ? 1.173 0.443 8.227 1.00 97.44 80 GLU A C 1
ATOM 632 O O . GLU A 1 80 ? 2.073 -0.386 8.274 1.00 97.44 80 GLU A O 1
ATOM 637 N N . LEU A 1 81 ? -0.101 0.122 8.482 1.00 97.75 81 LEU A N 1
ATOM 638 C CA . LEU A 1 81 ? -0.531 -1.204 8.933 1.00 97.75 81 LEU A CA 1
ATOM 639 C C . LEU A 1 81 ? -0.068 -2.323 7.991 1.00 97.75 81 LEU A C 1
ATOM 641 O O . LEU A 1 81 ? 0.428 -3.348 8.457 1.00 97.75 81 LEU A O 1
ATOM 645 N N . VAL A 1 82 ? -0.211 -2.140 6.676 1.00 97.94 82 VAL A N 1
ATOM 646 C CA . VAL A 1 82 ? 0.169 -3.173 5.699 1.00 97.94 82 VAL A CA 1
ATOM 647 C C . VAL A 1 82 ? 1.688 -3.397 5.667 1.00 97.94 82 VAL A C 1
ATOM 649 O O . VAL A 1 82 ? 2.134 -4.525 5.466 1.00 97.94 82 VAL A O 1
ATOM 652 N N . GLU A 1 83 ? 2.493 -2.375 5.965 1.00 97.81 83 GLU A N 1
ATOM 653 C CA . GLU A 1 83 ? 3.958 -2.486 6.064 1.00 97.81 83 GLU A CA 1
ATOM 654 C C . GLU A 1 83 ? 4.439 -3.284 7.293 1.00 97.81 83 GLU A C 1
ATOM 656 O O . GLU A 1 83 ? 5.624 -3.598 7.409 1.00 97.81 83 GLU A O 1
ATOM 661 N N . HIS A 1 84 ? 3.539 -3.685 8.201 1.00 96.75 84 HIS A N 1
ATOM 662 C CA . HIS A 1 84 ? 3.858 -4.666 9.248 1.00 96.75 84 HIS A CA 1
ATOM 663 C C . HIS A 1 84 ? 3.837 -6.122 8.753 1.00 96.75 84 HIS A C 1
ATOM 665 O O . HIS A 1 84 ? 4.160 -7.038 9.521 1.00 96.75 84 HIS A O 1
ATOM 671 N N . ALA A 1 85 ? 3.461 -6.362 7.494 1.00 96.62 85 ALA A N 1
ATOM 672 C CA . ALA A 1 85 ? 3.525 -7.682 6.887 1.00 96.62 85 ALA A CA 1
ATOM 673 C C . ALA A 1 85 ? 4.940 -8.281 6.971 1.00 96.62 85 ALA A C 1
ATOM 675 O O . ALA A 1 85 ? 5.946 -7.624 6.716 1.00 96.62 85 ALA A O 1
ATOM 676 N N . LYS A 1 86 ? 5.018 -9.566 7.332 1.00 93.88 86 LYS A N 1
ATOM 677 C CA . LYS A 1 86 ? 6.296 -10.265 7.565 1.00 93.88 86 LYS A CA 1
ATOM 678 C C . LYS A 1 86 ? 6.949 -10.773 6.283 1.00 93.88 86 LYS A C 1
ATOM 680 O O . LYS A 1 86 ? 8.138 -11.075 6.279 1.00 93.88 86 LYS A O 1
ATOM 685 N N . ASP A 1 87 ? 6.159 -10.907 5.227 1.00 94.50 87 ASP A N 1
ATOM 686 C CA . ASP A 1 87 ? 6.574 -11.404 3.927 1.00 94.50 87 ASP A CA 1
ATOM 687 C C . ASP A 1 87 ? 5.675 -10.838 2.821 1.00 94.50 87 ASP A C 1
ATOM 689 O O . ASP A 1 87 ? 4.608 -10.268 3.072 1.00 94.50 87 ASP A O 1
ATOM 693 N N . THR A 1 88 ? 6.112 -11.022 1.574 1.00 93.50 88 THR A N 1
ATOM 694 C CA . THR A 1 88 ? 5.400 -10.567 0.375 1.00 93.50 88 THR A CA 1
ATOM 695 C C . THR A 1 88 ? 3.977 -11.114 0.307 1.00 93.50 88 THR A C 1
ATOM 697 O O . THR A 1 88 ? 3.067 -10.406 -0.109 1.00 93.50 88 THR A O 1
ATOM 700 N N . LYS A 1 89 ? 3.752 -12.361 0.736 1.00 95.56 89 LYS A N 1
ATOM 701 C CA . LYS A 1 89 ? 2.417 -12.964 0.694 1.00 95.56 89 LYS A CA 1
ATOM 702 C C . LYS A 1 89 ? 1.462 -12.222 1.633 1.00 95.56 89 LYS A C 1
ATOM 704 O O . LYS A 1 89 ? 0.386 -11.816 1.208 1.00 95.56 89 LYS A O 1
ATOM 709 N N . SER A 1 90 ? 1.880 -12.013 2.877 1.00 97.25 90 SER A N 1
ATOM 710 C CA . SER A 1 90 ? 1.101 -11.330 3.911 1.00 97.25 90 SER A CA 1
ATOM 711 C C . SER A 1 90 ? 0.815 -9.877 3.530 1.00 97.25 90 SER A C 1
ATOM 713 O O . SER A 1 90 ? -0.279 -9.384 3.792 1.00 97.25 90 SER A O 1
ATOM 715 N N . PHE A 1 91 ? 1.764 -9.207 2.863 1.00 98.06 91 PHE A N 1
ATOM 716 C CA . PHE A 1 91 ? 1.556 -7.861 2.329 1.00 98.06 91 PHE A CA 1
ATOM 717 C C . PHE A 1 91 ? 0.408 -7.851 1.320 1.00 98.06 91 PHE A C 1
ATOM 719 O O . PHE A 1 91 ? -0.520 -7.056 1.443 1.00 98.06 91 PHE A O 1
ATOM 726 N N . TRP A 1 92 ? 0.444 -8.755 0.336 1.00 97.81 92 TRP A N 1
ATOM 727 C CA . TRP A 1 92 ? -0.565 -8.787 -0.721 1.00 97.81 92 TRP A CA 1
ATOM 728 C C . TRP A 1 92 ? -1.934 -9.250 -0.227 1.00 97.81 92 TRP A C 1
ATOM 730 O O . TRP A 1 92 ? -2.946 -8.720 -0.685 1.00 97.81 92 TRP A O 1
ATOM 740 N N . ASP A 1 93 ? -1.982 -10.166 0.741 1.00 97.81 93 ASP A N 1
ATOM 741 C CA . ASP A 1 93 ? -3.233 -10.549 1.399 1.00 97.81 93 ASP A CA 1
ATOM 742 C C . ASP A 1 93 ? -3.866 -9.338 2.113 1.00 97.81 93 ASP A C 1
ATOM 744 O O . ASP A 1 93 ? -5.048 -9.046 1.918 1.00 97.81 93 ASP A O 1
ATOM 748 N N . ALA A 1 94 ? -3.072 -8.576 2.875 1.00 98.25 94 ALA A N 1
ATOM 749 C CA . ALA A 1 94 ? -3.531 -7.366 3.558 1.00 98.25 94 ALA A CA 1
ATOM 750 C C . ALA A 1 94 ? -3.911 -6.238 2.580 1.00 98.25 94 ALA A C 1
ATOM 752 O O . ALA A 1 94 ? -4.928 -5.568 2.767 1.00 98.25 94 ALA A O 1
ATOM 753 N N . HIS A 1 95 ? -3.142 -6.061 1.503 1.00 98.19 95 HIS A N 1
ATOM 754 C CA . HIS A 1 95 ? -3.442 -5.120 0.425 1.00 98.19 95 HIS A CA 1
ATOM 755 C C . HIS A 1 95 ? -4.814 -5.407 -0.198 1.00 98.19 95 HIS A C 1
ATOM 757 O O . HIS A 1 95 ? -5.657 -4.513 -0.277 1.00 98.19 95 HIS A O 1
ATOM 763 N N . ILE A 1 96 ? -5.070 -6.659 -0.594 1.00 97.06 96 ILE A N 1
ATOM 764 C CA . ILE A 1 96 ? -6.357 -7.057 -1.175 1.00 97.06 96 ILE A CA 1
ATOM 765 C C . ILE A 1 96 ? -7.488 -6.880 -0.164 1.00 97.06 96 ILE A C 1
ATOM 767 O O . ILE A 1 96 ? -8.546 -6.365 -0.534 1.00 97.06 96 ILE A O 1
ATOM 771 N N . ALA A 1 97 ? -7.272 -7.236 1.106 1.00 97.50 97 ALA A N 1
ATOM 772 C CA . ALA A 1 97 ? -8.270 -7.044 2.151 1.00 97.50 97 ALA A CA 1
ATOM 773 C C . ALA A 1 97 ? -8.695 -5.568 2.264 1.00 97.50 97 ALA A C 1
ATOM 775 O O . ALA A 1 97 ? -9.885 -5.269 2.172 1.00 97.50 97 ALA A O 1
ATOM 776 N N . LEU A 1 98 ? -7.753 -4.624 2.360 1.00 97.56 98 LEU A N 1
ATOM 777 C CA . LEU A 1 98 ? -8.090 -3.195 2.452 1.00 97.56 98 LEU A CA 1
ATOM 778 C C . LEU A 1 98 ? -8.699 -2.631 1.155 1.00 97.56 98 LEU A C 1
ATOM 780 O O . LEU A 1 98 ? -9.585 -1.770 1.200 1.00 97.56 98 LEU A O 1
ATOM 784 N N . MET A 1 99 ? -8.271 -3.129 -0.008 1.00 97.06 99 MET A N 1
ATOM 785 C CA . MET A 1 99 ? -8.802 -2.690 -1.303 1.00 97.06 99 MET A CA 1
ATOM 786 C C . MET A 1 99 ? -10.227 -3.180 -1.585 1.00 97.06 99 MET A C 1
ATOM 788 O O . MET A 1 99 ? -10.919 -2.537 -2.370 1.00 97.06 99 MET A O 1
ATOM 792 N N . THR A 1 100 ? -10.682 -4.278 -0.968 1.00 95.38 100 THR A N 1
ATOM 793 C CA . THR A 1 100 ? -11.925 -4.963 -1.392 1.00 95.38 100 THR A CA 1
ATOM 794 C C . THR A 1 100 ? -12.964 -5.199 -0.296 1.00 95.38 100 THR A C 1
ATOM 796 O O . THR A 1 100 ? -14.136 -5.368 -0.619 1.00 95.38 100 THR A O 1
ATOM 799 N N . ARG A 1 101 ? -12.585 -5.195 0.990 1.00 92.69 101 ARG A N 1
ATOM 800 C CA . ARG A 1 101 ? -13.466 -5.630 2.092 1.00 92.69 101 ARG A CA 1
ATOM 801 C C . ARG A 1 101 ? -14.735 -4.787 2.261 1.00 92.69 101 ARG A C 1
ATOM 803 O O . ARG A 1 101 ? -15.818 -5.351 2.394 1.00 92.69 101 ARG A O 1
ATOM 810 N N . SER A 1 102 ? -14.597 -3.466 2.249 1.00 92.88 102 SER A N 1
ATOM 811 C CA . SER A 1 102 ? -15.706 -2.504 2.366 1.00 92.88 102 SER A CA 1
ATOM 812 C C . SER A 1 102 ? -15.821 -1.651 1.099 1.00 92.88 102 SER A C 1
ATOM 814 O O . SER A 1 102 ? -14.933 -1.694 0.258 1.00 92.88 102 SER A O 1
ATOM 816 N N . GLU A 1 103 ? -16.885 -0.868 0.904 1.00 90.38 103 GLU A N 1
ATOM 817 C CA . GLU A 1 103 ? -16.953 0.097 -0.218 1.00 90.38 103 GLU A CA 1
ATOM 818 C C . GLU A 1 103 ? -16.028 1.304 0.028 1.00 90.38 103 GLU A C 1
ATOM 820 O O . GLU A 1 103 ? -15.312 1.769 -0.863 1.00 90.38 103 GLU A O 1
ATOM 825 N N . THR A 1 104 ? -15.992 1.754 1.279 1.00 94.38 104 THR A N 1
ATOM 826 C CA . THR A 1 104 ? -15.089 2.776 1.808 1.00 94.38 104 THR A CA 1
ATOM 827 C C . THR A 1 104 ? -14.270 2.171 2.936 1.00 94.38 104 THR A C 1
ATOM 829 O O . THR A 1 104 ? -14.816 1.395 3.712 1.00 94.38 104 THR A O 1
ATOM 832 N N . LEU A 1 105 ? -13.001 2.555 3.060 1.00 96.81 105 LEU A N 1
ATOM 833 C CA . LEU A 1 105 ? -12.138 2.107 4.152 1.00 96.81 105 LEU A CA 1
ATOM 834 C C . LEU A 1 105 ? -12.705 2.529 5.518 1.00 96.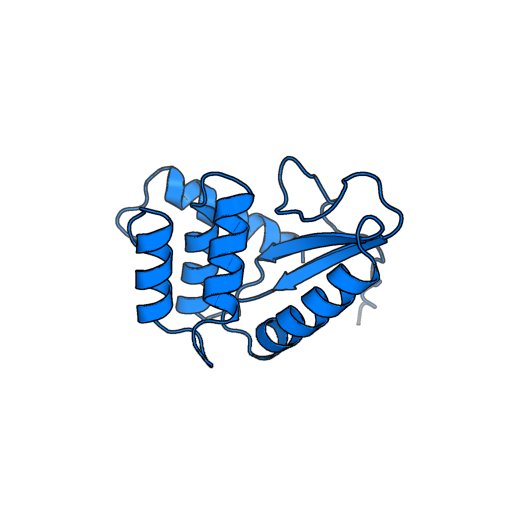81 105 LEU A C 1
ATOM 836 O O . LEU A 1 105 ? -12.973 3.716 5.722 1.00 96.81 105 LEU A O 1
ATOM 840 N N . THR A 1 106 ? -12.844 1.580 6.445 1.00 96.88 106 THR A N 1
ATOM 841 C CA . THR A 1 106 ? -13.322 1.837 7.815 1.00 96.88 106 THR A CA 1
ATOM 842 C C . THR A 1 106 ? -12.319 1.403 8.888 1.00 96.88 106 THR A C 1
ATOM 844 O O . THR A 1 106 ? -11.335 0.715 8.615 1.00 96.88 106 THR A O 1
ATOM 847 N N . GLU A 1 107 ? -12.554 1.810 10.139 1.00 96.06 107 GLU A N 1
ATOM 848 C CA . GLU A 1 107 ? -11.741 1.361 11.279 1.00 96.06 107 GLU A CA 1
ATOM 849 C C . GLU A 1 107 ? -11.859 -0.154 11.500 1.00 96.06 107 GLU A C 1
ATOM 851 O O . GLU A 1 107 ? -10.881 -0.811 11.851 1.00 96.06 107 GLU A O 1
ATOM 856 N N . GLU A 1 108 ? -13.032 -0.738 11.248 1.00 97.00 108 GLU A N 1
ATOM 857 C CA . GLU A 1 108 ? -13.248 -2.184 11.335 1.00 97.00 108 GLU A CA 1
ATOM 858 C C . GLU A 1 108 ? -12.407 -2.955 10.311 1.00 97.00 108 GLU A C 1
ATOM 860 O O . GLU A 1 108 ? -11.965 -4.070 10.603 1.00 97.00 108 GLU A O 1
ATOM 865 N N . ASP A 1 109 ? -12.150 -2.370 9.137 1.00 97.75 109 ASP A N 1
ATOM 866 C CA . ASP A 1 109 ? -11.241 -2.955 8.149 1.00 97.75 109 ASP A CA 1
ATOM 867 C C . ASP A 1 109 ? -9.804 -2.984 8.675 1.00 97.75 109 ASP A C 1
ATOM 869 O O . ASP A 1 109 ? -9.132 -4.010 8.560 1.00 97.75 109 ASP A O 1
ATOM 873 N N . LEU A 1 110 ? -9.346 -1.896 9.310 1.00 97.69 110 LEU A N 1
ATOM 874 C CA . LEU A 1 110 ? -8.020 -1.852 9.931 1.00 97.69 110 LEU A CA 1
ATOM 875 C C . LEU A 1 110 ? -7.897 -2.884 11.052 1.00 97.69 110 LEU A C 1
ATOM 877 O O . LEU A 1 110 ? -6.894 -3.587 11.127 1.00 97.69 110 LEU A O 1
ATOM 881 N N . VAL A 1 111 ? -8.918 -3.005 11.907 1.00 97.19 111 VAL A N 1
ATOM 882 C CA . VAL A 1 111 ? -8.943 -4.003 12.991 1.00 97.19 111 VAL A CA 1
ATOM 883 C C . VAL A 1 111 ? -8.843 -5.417 12.427 1.00 97.19 111 VAL A C 1
ATOM 885 O O . VAL A 1 111 ? -8.070 -6.226 12.939 1.00 97.19 111 VAL A O 1
ATOM 888 N N . ALA A 1 112 ? -9.606 -5.719 11.375 1.00 97.38 112 ALA A N 1
ATOM 889 C CA . ALA A 1 112 ? -9.585 -7.033 10.747 1.00 97.38 112 ALA A CA 1
ATOM 890 C C . ALA A 1 112 ? -8.212 -7.353 10.143 1.00 97.38 112 ALA A C 1
ATOM 892 O O . ALA A 1 112 ? -7.662 -8.418 10.404 1.00 97.38 112 ALA A O 1
ATOM 893 N N . VAL A 1 113 ? -7.617 -6.412 9.407 1.00 98.00 113 VAL A N 1
ATOM 894 C CA . VAL A 1 113 ? -6.298 -6.622 8.796 1.00 98.00 113 VAL A CA 1
ATOM 895 C C . VAL A 1 113 ? -5.191 -6.714 9.845 1.00 98.00 113 VAL A C 1
ATOM 897 O O . VAL A 1 113 ? -4.306 -7.556 9.723 1.00 98.00 113 VAL A O 1
ATOM 900 N N . ALA A 1 114 ? -5.252 -5.923 10.916 1.00 97.00 114 ALA A N 1
ATOM 901 C CA . ALA A 1 114 ? -4.309 -6.033 12.028 1.00 97.00 114 ALA A CA 1
ATOM 902 C C . ALA A 1 114 ? -4.390 -7.403 12.715 1.00 97.00 114 ALA A C 1
ATOM 904 O O . ALA A 1 114 ? -3.360 -8.018 13.001 1.00 97.00 114 ALA A O 1
ATOM 905 N N . HIS A 1 115 ? -5.608 -7.917 12.909 1.00 96.88 115 HIS A N 1
ATOM 906 C CA . HIS A 1 115 ? -5.826 -9.271 13.405 1.00 96.88 115 HIS A CA 1
ATOM 907 C C . HIS A 1 115 ? -5.213 -10.326 12.471 1.00 96.88 115 HIS A C 1
ATOM 909 O O . HIS A 1 115 ? -4.482 -11.196 12.944 1.00 96.88 115 HIS A O 1
ATOM 915 N N . ASP A 1 116 ? -5.451 -10.227 11.161 1.00 95.81 116 ASP A N 1
ATOM 916 C CA . ASP A 1 116 ? -4.951 -11.193 10.173 1.00 95.81 116 ASP A CA 1
ATOM 917 C C . ASP A 1 116 ? -3.417 -11.183 10.065 1.00 95.81 116 ASP A C 1
ATOM 919 O O . ASP A 1 116 ? -2.787 -12.231 9.915 1.00 95.81 116 ASP A O 1
ATOM 923 N N . LEU A 1 117 ? -2.795 -10.011 10.224 1.00 95.69 117 LEU A N 1
ATOM 924 C CA . LEU A 1 117 ? -1.340 -9.851 10.295 1.00 95.69 117 LEU A CA 1
ATO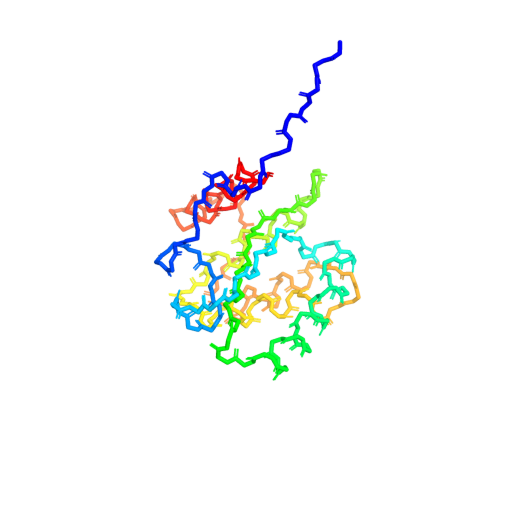M 925 C C . LEU A 1 117 ? -0.747 -10.263 11.658 1.00 95.69 117 LEU A C 1
ATOM 927 O O . LEU A 1 117 ? 0.469 -10.461 11.782 1.00 95.69 117 LEU A O 1
ATOM 931 N N . GLY A 1 118 ? -1.583 -10.410 12.689 1.00 94.81 118 GLY A N 1
ATOM 932 C CA . GLY A 1 118 ? -1.163 -10.711 14.057 1.00 94.81 118 GLY A CA 1
ATOM 933 C C . GLY A 1 118 ? -0.369 -9.573 14.704 1.00 94.81 118 GLY A C 1
ATOM 934 O O . GLY A 1 118 ? 0.593 -9.834 15.433 1.00 94.81 118 GLY A O 1
ATOM 935 N N . VAL A 1 119 ? -0.737 -8.323 14.413 1.00 91.75 119 VAL A N 1
ATOM 936 C CA . VAL A 1 119 ? -0.090 -7.103 14.924 1.00 91.75 119 VAL A CA 1
ATOM 937 C C . VAL A 1 119 ? -1.118 -6.194 15.602 1.00 91.75 119 VAL A C 1
ATOM 939 O O . VAL A 1 119 ? -2.306 -6.264 15.284 1.00 91.75 119 VAL A O 1
ATOM 942 N N . PRO A 1 120 ? -0.715 -5.352 16.570 1.00 86.44 120 PRO A N 1
ATOM 943 C CA . PRO A 1 120 ? -1.603 -4.311 17.070 1.00 86.44 120 PRO A CA 1
ATOM 944 C C . PRO A 1 120 ? -1.905 -3.295 15.962 1.00 86.44 120 PRO A C 1
ATOM 946 O O . PRO A 1 120 ? -1.140 -3.146 15.011 1.00 86.44 120 PRO A O 1
ATOM 949 N N . LEU A 1 121 ? -3.005 -2.558 16.113 1.0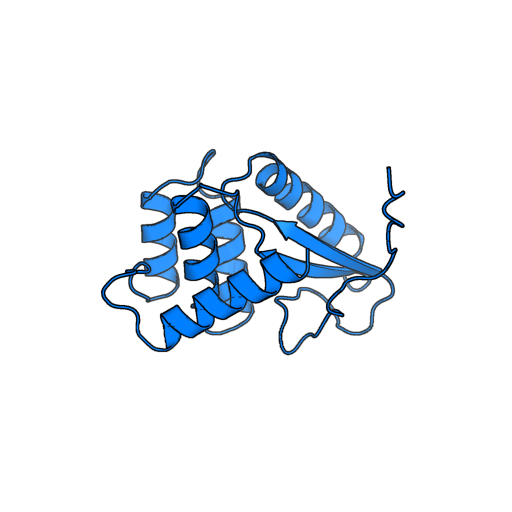0 83.88 121 LEU A N 1
ATOM 950 C CA . LEU A 1 121 ? -3.217 -1.365 15.300 1.00 83.88 121 LEU A CA 1
ATOM 951 C C . LEU A 1 121 ? -2.068 -0.366 15.524 1.00 83.88 121 LEU A C 1
ATOM 953 O O . LEU A 1 121 ? -1.641 -0.219 16.675 1.00 83.88 121 LEU A O 1
ATOM 957 N N . PRO A 1 122 ? -1.619 0.351 14.475 1.00 72.88 122 PRO A N 1
ATOM 958 C CA . PRO A 1 122 ? -0.623 1.404 14.620 1.00 72.88 122 PRO A CA 1
ATOM 959 C C . PRO A 1 122 ? -1.062 2.438 15.667 1.00 72.88 122 PRO A C 1
ATOM 961 O O . PRO A 1 122 ? -2.142 3.026 15.555 1.00 72.88 122 PRO A O 1
ATOM 964 N N . ASP A 1 123 ? -0.225 2.643 16.688 1.00 71.25 123 ASP A N 1
ATOM 965 C CA . ASP A 1 123 ? -0.425 3.622 17.762 1.00 71.25 123 ASP A CA 1
ATOM 966 C C . ASP A 1 123 ? 0.713 4.661 17.707 1.00 71.25 123 ASP A C 1
ATOM 968 O O . ASP A 1 123 ? 1.873 4.323 17.970 1.00 71.25 123 ASP A O 1
ATOM 972 N N . PRO A 1 124 ? 0.421 5.939 17.401 1.00 65.94 124 PRO A N 1
ATOM 973 C CA . PRO A 1 124 ? 1.447 6.972 17.287 1.00 65.94 124 PRO A CA 1
ATOM 974 C C . PRO A 1 124 ? 2.144 7.290 18.620 1.00 65.94 124 PRO A C 1
ATOM 976 O O . PRO A 1 124 ? 3.233 7.862 18.610 1.00 65.94 124 PRO A O 1
ATOM 979 N N . VAL A 1 125 ? 1.546 6.932 19.760 1.00 70.94 125 VAL A N 1
ATOM 980 C CA . VAL A 1 125 ? 2.083 7.192 21.104 1.00 70.94 125 VAL A CA 1
ATOM 981 C C . VAL A 1 125 ? 2.978 6.048 21.585 1.00 70.94 125 VAL A C 1
ATOM 983 O O . VAL A 1 125 ? 3.900 6.275 22.368 1.00 70.94 125 VAL A O 1
ATOM 986 N N . LYS A 1 126 ? 2.732 4.820 21.118 1.00 70.00 126 LYS A N 1
ATOM 987 C CA . LYS A 1 126 ? 3.463 3.607 21.525 1.00 70.00 126 LYS A CA 1
ATOM 988 C C . LYS A 1 126 ? 4.242 2.978 20.371 1.00 70.00 126 LYS A C 1
ATOM 990 O O . LYS A 1 126 ? 4.314 1.756 20.273 1.00 70.00 126 LYS A O 1
ATOM 995 N N . ALA A 1 127 ? 4.833 3.814 19.523 1.00 78.25 127 ALA A N 1
ATOM 996 C CA . ALA A 1 127 ? 5.589 3.356 18.368 1.00 78.25 127 ALA A CA 1
ATOM 997 C C . ALA A 1 127 ? 6.859 2.598 18.793 1.00 78.25 127 ALA A C 1
ATOM 999 O O . ALA A 1 127 ? 7.753 3.151 19.439 1.00 78.25 127 ALA A O 1
ATOM 1000 N N . GLY A 1 128 ? 6.925 1.319 18.433 1.00 87.69 128 GLY A N 1
ATOM 1001 C CA . GLY A 1 128 ? 8.134 0.514 18.479 1.00 87.69 128 GLY A CA 1
ATOM 1002 C C . GLY A 1 128 ? 8.920 0.602 17.171 1.00 87.69 128 GLY A C 1
ATOM 1003 O O . GLY A 1 128 ? 8.548 1.281 16.217 1.00 87.69 128 GLY A O 1
ATOM 1004 N N . GLU A 1 129 ? 10.017 -0.148 17.093 1.00 90.69 129 GLU A N 1
ATOM 1005 C CA . GLU A 1 129 ? 10.872 -0.164 15.899 1.00 90.69 129 GLU A CA 1
ATOM 1006 C C . GLU A 1 129 ? 10.135 -0.621 14.632 1.00 90.69 129 GLU A C 1
ATOM 1008 O O . GLU A 1 129 ? 10.488 -0.206 13.531 1.00 90.69 129 GLU A O 1
ATOM 1013 N N . ALA A 1 130 ? 9.134 -1.498 14.766 1.00 90.62 130 ALA A N 1
ATOM 1014 C CA . ALA A 1 130 ? 8.323 -1.944 13.637 1.00 90.62 130 ALA A CA 1
ATOM 1015 C C . ALA A 1 130 ? 7.469 -0.803 13.068 1.00 90.62 130 ALA A C 1
ATOM 1017 O O . ALA A 1 130 ? 7.450 -0.629 11.852 1.00 90.62 130 ALA A O 1
ATOM 1018 N N . ASP A 1 131 ? 6.849 0.001 13.935 1.00 92.25 131 ASP A N 1
ATOM 1019 C CA . ASP A 1 131 ? 6.043 1.157 13.534 1.00 92.25 131 ASP A CA 1
ATOM 1020 C C . ASP A 1 131 ? 6.910 2.216 12.844 1.00 92.25 131 ASP A C 1
ATOM 1022 O O . ASP A 1 131 ? 6.540 2.756 11.806 1.00 92.25 131 ASP A O 1
ATOM 1026 N N . GLU A 1 132 ? 8.111 2.480 13.366 1.00 93.38 132 GLU A N 1
ATOM 1027 C CA . GLU A 1 132 ? 9.040 3.429 12.741 1.00 93.38 132 GLU A CA 1
ATOM 1028 C C . GLU A 1 132 ? 9.537 2.946 11.372 1.00 93.38 132 GLU A C 1
ATOM 1030 O O . GLU A 1 132 ? 9.671 3.746 10.443 1.00 93.38 132 GLU A O 1
ATOM 1035 N N . ARG A 1 133 ? 9.749 1.632 11.199 1.00 94.38 133 ARG A N 1
ATOM 1036 C CA . ARG A 1 133 ? 10.043 1.065 9.874 1.00 94.38 133 ARG A CA 1
ATOM 1037 C C . ARG A 1 133 ? 8.862 1.237 8.923 1.00 94.38 133 ARG A C 1
ATOM 1039 O O . ARG A 1 133 ? 9.082 1.721 7.816 1.00 94.38 133 ARG A O 1
ATOM 1046 N N . ALA A 1 134 ? 7.644 0.896 9.343 1.00 95.81 134 ALA A N 1
ATOM 1047 C CA . ALA A 1 134 ? 6.437 1.044 8.529 1.00 95.81 134 ALA A CA 1
ATOM 1048 C C . ALA A 1 134 ? 6.214 2.502 8.090 1.00 95.81 134 ALA A C 1
ATOM 1050 O O . ALA A 1 134 ? 6.054 2.786 6.903 1.00 95.81 134 ALA A O 1
ATOM 1051 N N . LYS A 1 135 ? 6.333 3.457 9.019 1.00 95.56 135 LYS A N 1
ATOM 1052 C CA . LYS A 1 135 ? 6.286 4.898 8.720 1.00 95.56 135 LYS A CA 1
ATOM 1053 C C . LYS A 1 135 ? 7.343 5.306 7.700 1.00 95.56 135 LYS A C 1
ATOM 1055 O O . LYS A 1 135 ? 7.032 5.986 6.722 1.00 95.56 135 LYS A O 1
ATOM 1060 N N . ALA A 1 136 ? 8.592 4.884 7.900 1.00 96.38 136 ALA A N 1
ATOM 1061 C CA . ALA A 1 136 ? 9.683 5.204 6.984 1.00 96.38 136 ALA A CA 1
ATOM 1062 C C . ALA A 1 136 ? 9.447 4.624 5.581 1.00 96.38 136 ALA A C 1
ATOM 1064 O O . ALA A 1 136 ? 9.788 5.274 4.591 1.00 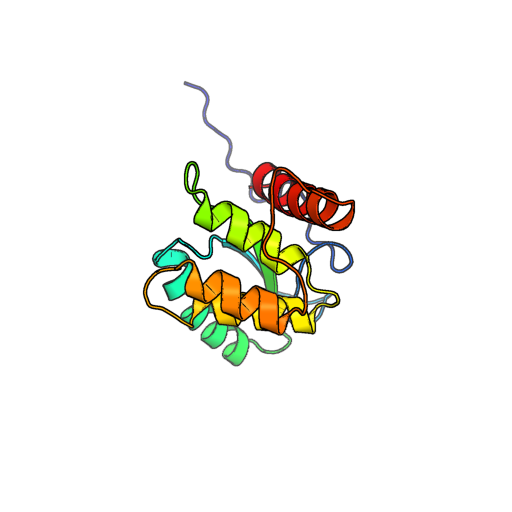96.38 136 ALA A O 1
ATOM 1065 N N . ARG A 1 137 ? 8.831 3.437 5.486 1.00 97.19 137 ARG A N 1
ATOM 1066 C CA . ARG A 1 137 ? 8.426 2.824 4.215 1.00 97.19 137 ARG A CA 1
ATOM 1067 C C . ARG A 1 137 ? 7.411 3.676 3.469 1.00 97.19 137 ARG A C 1
ATOM 1069 O O . ARG A 1 137 ? 7.672 4.064 2.332 1.00 97.19 137 ARG A O 1
ATOM 1076 N N . VAL A 1 138 ? 6.319 4.044 4.134 1.00 97.75 138 VAL A N 1
ATOM 1077 C CA . VAL A 1 138 ? 5.272 4.889 3.545 1.00 97.75 138 VAL A CA 1
ATOM 1078 C C . VAL A 1 138 ? 5.829 6.255 3.133 1.00 97.75 138 VAL A C 1
ATOM 1080 O O . VAL A 1 138 ? 5.559 6.736 2.035 1.00 97.75 138 VAL A O 1
ATOM 1083 N N . GLN A 1 139 ? 6.661 6.876 3.971 1.00 96.94 139 GLN A N 1
ATOM 1084 C CA . GLN A 1 139 ? 7.280 8.169 3.662 1.00 96.94 139 GLN A CA 1
ATOM 1085 C C . GLN A 1 139 ? 8.238 8.103 2.468 1.00 96.94 139 GLN A C 1
ATOM 1087 O O . GLN A 1 139 ? 8.287 9.041 1.669 1.00 96.94 139 GLN A O 1
ATOM 1092 N N . ALA A 1 140 ? 9.009 7.020 2.336 1.00 97.69 140 ALA A N 1
ATOM 1093 C CA . ALA A 1 140 ? 9.908 6.826 1.204 1.00 97.69 140 ALA A CA 1
ATOM 1094 C C . ALA A 1 140 ? 9.137 6.704 -0.117 1.00 97.69 140 ALA A C 1
ATOM 1096 O O . ALA A 1 140 ? 9.564 7.278 -1.123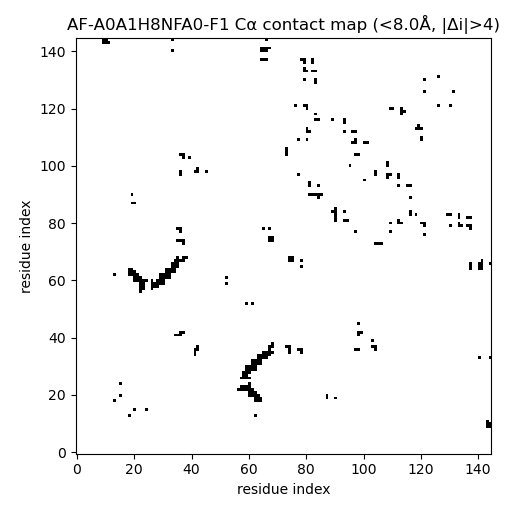 1.00 97.69 140 ALA A O 1
ATOM 1097 N N . ASP A 1 141 ? 7.994 6.019 -0.104 1.00 97.94 141 ASP A N 1
ATOM 1098 C CA . ASP A 1 141 ? 7.120 5.914 -1.269 1.00 97.94 141 ASP A CA 1
ATOM 1099 C C . ASP A 1 141 ? 6.505 7.265 -1.627 1.00 97.94 141 ASP A C 1
ATOM 1101 O O . ASP A 1 141 ? 6.683 7.713 -2.760 1.00 97.94 141 ASP A O 1
ATOM 1105 N N . VAL A 1 142 ? 5.914 7.969 -0.653 1.00 97.00 142 VAL A N 1
ATOM 1106 C CA . VAL A 1 142 ? 5.339 9.313 -0.843 1.00 97.00 142 VAL A CA 1
ATOM 1107 C C . VAL A 1 142 ? 6.358 10.301 -1.406 1.00 97.00 142 VAL A C 1
ATOM 1109 O O . VAL A 1 142 ? 6.024 11.099 -2.274 1.00 97.00 142 VAL A O 1
ATOM 1112 N N . LYS A 1 143 ? 7.610 10.249 -0.941 1.00 96.06 143 LYS A N 1
ATOM 1113 C CA . LYS A 1 143 ? 8.686 11.124 -1.427 1.00 96.06 143 LYS A CA 1
ATOM 1114 C C . LYS A 1 143 ? 9.106 10.818 -2.870 1.00 96.06 143 LYS A C 1
ATOM 1116 O O . LYS A 1 143 ? 9.712 11.673 -3.505 1.00 96.06 143 LYS A O 1
ATOM 1121 N N . SER A 1 144 ? 8.860 9.601 -3.347 1.00 94.38 144 SER A N 1
ATOM 1122 C CA . SER A 1 144 ? 9.271 9.141 -4.679 1.00 94.38 144 SER A CA 1
ATOM 1123 C C . SER A 1 144 ? 8.189 9.281 -5.757 1.00 94.38 144 SER A C 1
ATOM 1125 O O . SER A 1 144 ? 8.423 8.820 -6.876 1.00 94.38 144 SER A O 1
ATOM 1127 N N . ALA A 1 145 ? 7.019 9.817 -5.395 1.00 88.94 145 ALA A N 1
ATOM 1128 C CA . ALA A 1 145 ? 5.869 10.058 -6.268 1.00 88.94 145 ALA A CA 1
ATOM 1129 C C . ALA A 1 145 ? 5.900 11.479 -6.847 1.00 88.94 145 ALA A C 1
ATOM 1131 O O . ALA A 1 145 ? 5.632 11.618 -8.061 1.00 88.94 145 ALA A O 1
#

Foldseek 3Di:
DDDDDDDPDFPDDDDVVQWQKDADPDAPEEAEDADWLQDLVRLVVVVVVVVVCVVCPNRYMYTYAYDFDPPDPLRLLLQLLLLLAPDSVLSVVSVCQSSPVDSGGDPVSQVVSCVSSVHDRDDPVPDDPSSVSSNVRNVVRNVRD

=== Feature glossary ===
Feature key, reading from the visual/contextual features back to the raw sequence:

Rendered structure images. Six rendered views show the 3D structure from the faces of a cube — i.e. along ±x, ±y, ±z. Rendering representation is drawn randomly per protein from cartoon (secondary-structure ribbons), sticks (backbone bonds), or molecular surface; coloring is either N→C rainbow (blue at the N-terminus through red at the C-terminus) or one color per chain.

Contact-map, Ramachandran, and PAE plots. The contact map is a binary N×N matrix image: pixel (i, j) is dark where Cα_i and Cα_j are within 8 Å and |i−j|>4. Because the |i−j|>4 filter removes local helical contacts, off-diagonal stripes parallel to the main diagonal indicate parallel β-sheets; stripes perpendicular to it indicate antiparallel β-sheets. The Ramachandran plot scatters every residue's (φ, ψ) pair against the sterically allowed regions. The PAE heatmap renders the predicted-aligned-error matrix.

InterPro / GO / CATH / organism. Database cross-references. InterPro integrates a dozen domain/family signature databases into unified entries with residue-range hits. GO terms attach function/process/location labels with evidence codes. CATH codes position the fold in a four-level structural taxonomy. Organism is the NCBI-taxonomy species name.

Nearest PDB structures. The Foldseek neighbor list gives the closest experimentally determined structures in the PDB, ranked by structural alignment. TM-score near 1 means near-identical fold; near 0.3 means only rough topology match. This is how one finds what a novel AlphaFold prediction most resembles in the solved-structure universe.

Predicted aligned error. PAE(i, j) answers: if I align the predicted and true structures on residue i, how far off (in Å) do I expect residue j to be? A block-diagonal PAE matrix with low values on the blocks and high values off-diagonal is the signature of a multi-domain protein with confidently predicted domains but uncertain inter-domain orientation.

Solvent-accessible surface area. Accessible surface area quantifies burial. A residue with SASA near zero is packed into the hydrophobic core; one with SASA >100 Å² sits on the surface. Computed here via the Shrake–Rupley numerical algorithm with a 1.4 Å probe.

B-factor. B-factor (Debye–Waller factor) reflects atomic displacement in the crystal lattice. It is an experimental observable (units Å²), not a prediction; low values mean the atom is pinned down, high values mean it moves or is heterogeneous across the crystal.

pLDDT. For AlphaFold models, the B-factor field carries pLDDT — the model's own estimate of local accuracy on a 0–100 scale. Regions with pLDDT<50 should be treated as essentially unmodeled; they often correspond to intrinsically disordered segments.

Backbone torsions (φ/ψ). φ (phi) and ψ (psi) are the two rotatable backbone dihedrals per residue: φ is the C(i-1)–N–Cα–C torsion, ψ is the N–Cα–C–N(i+1) torsion, both in degrees on (−180°, 180°]. α-helical residues cluster near (−60°, −45°); β-strand residues near (−120°, +130°). A Ramachandran plot is simply a scatter of (φ, ψ) for every residue.

Radius of gyration, Cα contacts, bounding box. Radius of gyration (Rg) is the root-mean-square distance of Cα atoms from their centroid — a single number for overall size and compactness. A globular domain of N residues has Rg ≈ 2.2·N^0.38 Å; an extended or disordered chain has a much larger Rg. The Cα contact count is the number of residue pairs whose Cα atoms are within 8 Å and are more than four positions apart in sequence — a standard proxy for tertiary packing density. The bounding box is the smallest axis-aligned box enclosing all Cα atoms.

Secondary structure (3-state, P-SEA). Three-state secondary structure (P-SEA) collapses the eight DSSP classes into helix (a), strand (b), and coil (c). P-SEA assigns these from Cα geometry alone — distances and angles — without requiring backbone oxygens, so it works on any Cα trace.

Secondary structure (8-state, DSSP). DSSP 8-state secondary structure assigns each residue one of H (α-helix), G (3₁₀-helix), I (π-helix), E (extended β-strand), B (isolated β-bridge), T (hydrogen-bonded turn), S (bend), or '-' (coil). The assignment is computed from backbone hydrogen-bond geometry via the Kabsch–Sander algorithm.

Foldseek 3Di. A 3Di character summarizes, for each residue, the relative orientation of the Cα frame of its nearest spatial neighbor. Because it encodes fold topology rather than chemistry, 3Di alignments detect remote structural similarity that sequence alignment misses.

mmCIF coordinates. The mmCIF block holds the 3D Cartesian coordinates of each backbone atom (N, Cα, C, O) in ångströms. mmCIF is the PDB's canonical archive format — a tagged-loop text representation of the atomic model.

Sequence. Sequence gives the chain of amino acids in standard one-letter code (A=alanine, C=cysteine, …, Y=tyrosine), read N→C. It is the only feature that is directly encoded by the gene; all structural features are derived from the folded form of this sequence.